Protein AF-A0A354Y1A3-F1 (afdb_monomer_lite)

pLDDT: mean 88.75, std 5.3, range [71.31, 95.31]

Secondary structure (DSSP, 8-state):
--TTTTTSS---SS--TTTTTSS-------------TT--TT-EEEETT-SPPPGGGPPP--EEEE--PPPP-

Radius of gyration: 19.32 Å; chains: 1; bounding box: 46×24×49 Å

Structure (mmCIF, N/CA/C/O backbone):
data_AF-A0A354Y1A3-F1
#
_entry.id   AF-A0A354Y1A3-F1
#
loop_
_atom_site.group_PDB
_atom_site.id
_atom_site.type_symbol
_atom_site.label_atom_id
_atom_site.label_alt_id
_atom_site.label_comp_id
_atom_site.label_asym_id
_atom_site.label_entity_id
_atom_site.label_seq_id
_atom_site.pdbx_PDB_ins_code
_atom_site.Cartn_x
_atom_site.Cartn_y
_atom_site.Cartn_z
_atom_site.occupancy
_atom_site.B_iso_or_equiv
_atom_site.auth_seq_id
_atom_site.auth_comp_id
_atom_site.auth_asym_id
_atom_site.auth_atom_id
_atom_site.pdbx_PDB_model_num
ATOM 1 N N . THR A 1 1 ? 20.344 15.903 -19.702 1.00 71.31 1 THR A N 1
ATOM 2 C CA . THR A 1 1 ? 19.347 14.817 -19.833 1.00 71.31 1 THR A CA 1
ATOM 3 C C . THR A 1 1 ? 19.388 14.308 -21.261 1.00 71.31 1 THR A C 1
ATOM 5 O O . THR A 1 1 ? 19.430 15.136 -22.161 1.00 71.31 1 THR A O 1
ATOM 8 N N . CYS A 1 2 ? 19.480 12.997 -21.499 1.00 85.81 2 CYS A N 1
ATOM 9 C CA . CYS A 1 2 ? 19.540 12.454 -22.865 1.00 85.81 2 CYS A CA 1
ATOM 10 C C . CYS A 1 2 ? 18.144 12.516 -23.519 1.00 85.81 2 CYS A C 1
ATOM 12 O O . CYS A 1 2 ? 17.220 11.968 -22.921 1.00 85.81 2 CYS A O 1
ATOM 14 N N . PRO A 1 3 ? 17.961 13.131 -24.706 1.00 84.88 3 PRO A N 1
ATOM 15 C CA . PRO A 1 3 ? 16.645 13.264 -25.345 1.00 84.88 3 PRO A CA 1
ATOM 16 C C . PRO A 1 3 ? 16.086 11.926 -25.848 1.00 84.88 3 PRO A C 1
ATOM 18 O O . PRO A 1 3 ? 14.877 11.738 -25.901 1.00 84.88 3 PRO A O 1
ATOM 21 N N . SER A 1 4 ? 16.953 10.964 -26.168 1.00 84.56 4 SER A N 1
ATOM 22 C CA . SER A 1 4 ? 16.542 9.658 -26.700 1.00 84.56 4 SER A CA 1
ATOM 23 C C . SER A 1 4 ? 15.968 8.711 -25.640 1.00 84.56 4 SER A C 1
ATOM 25 O O . SER A 1 4 ? 15.254 7.768 -25.976 1.00 84.56 4 SER A O 1
ATOM 27 N N . CYS A 1 5 ? 16.293 8.925 -24.363 1.00 82.44 5 CYS A N 1
ATOM 28 C CA . CYS A 1 5 ? 15.799 8.107 -23.250 1.00 82.44 5 CYS A CA 1
ATOM 29 C C . CYS A 1 5 ? 15.232 8.937 -22.092 1.00 82.44 5 CYS A C 1
ATOM 31 O O . CYS A 1 5 ? 14.950 8.387 -21.039 1.00 82.44 5 CYS A O 1
ATOM 33 N N . ASN A 1 6 ? 15.118 10.259 -22.240 1.00 82.88 6 ASN A N 1
ATOM 34 C CA . ASN A 1 6 ? 14.664 11.195 -21.204 1.00 82.88 6 ASN A CA 1
ATOM 35 C C . ASN A 1 6 ? 15.358 11.039 -19.835 1.00 82.88 6 ASN A C 1
ATOM 37 O O . ASN A 1 6 ? 14.788 11.360 -18.800 1.00 82.88 6 ASN A O 1
ATOM 41 N N . GLY A 1 7 ? 16.614 10.578 -19.822 1.00 81.19 7 GLY A N 1
A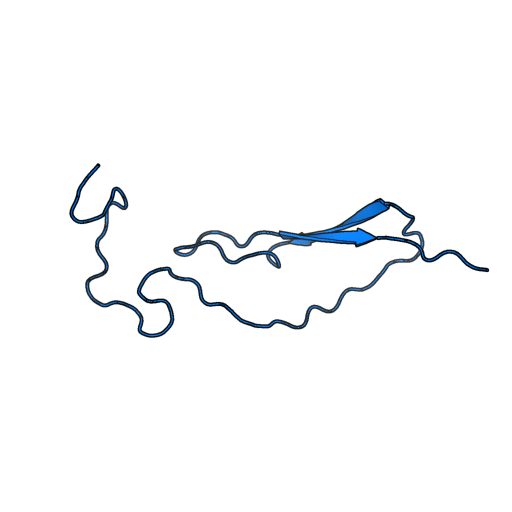TOM 42 C CA . GLY A 1 7 ? 17.384 10.356 -18.590 1.00 81.19 7 GLY A CA 1
ATOM 43 C C . GLY A 1 7 ? 17.282 8.945 -18.001 1.00 81.19 7 GLY A C 1
ATOM 44 O O . GLY A 1 7 ? 17.904 8.672 -16.985 1.00 81.19 7 GLY A O 1
ATOM 45 N N . GLU A 1 8 ? 16.575 8.028 -18.658 1.00 80.25 8 GLU A N 1
ATOM 46 C CA . GLU A 1 8 ? 16.334 6.670 -18.157 1.00 80.25 8 GLU A CA 1
ATOM 47 C C . GLU A 1 8 ? 17.476 5.675 -18.424 1.00 80.25 8 GLU A C 1
ATOM 49 O O . GLU A 1 8 ? 17.460 4.555 -17.918 1.00 80.25 8 GLU A O 1
ATOM 54 N N . GLY A 1 9 ? 18.455 6.043 -19.256 1.00 83.38 9 GLY A N 1
ATOM 55 C CA . GLY A 1 9 ? 19.635 5.219 -19.558 1.00 83.38 9 GLY A CA 1
ATOM 56 C C . GLY A 1 9 ? 19.384 4.004 -20.462 1.00 83.38 9 GLY A C 1
ATOM 57 O O . GLY A 1 9 ? 20.344 3.375 -20.902 1.00 83.38 9 GLY A O 1
ATOM 58 N N . LYS A 1 10 ? 18.125 3.682 -20.783 1.00 80.31 10 LYS A N 1
ATOM 59 C CA . LYS A 1 10 ? 17.731 2.619 -21.722 1.00 80.31 10 LYS A CA 1
ATOM 60 C C . LYS A 1 10 ? 16.516 3.056 -22.539 1.00 80.31 10 LYS A C 1
ATOM 62 O O . LYS A 1 10 ? 15.701 3.838 -22.062 1.00 80.31 10 LYS A O 1
ATOM 67 N N . THR A 1 11 ? 16.387 2.524 -23.753 1.00 83.06 11 THR A N 1
ATOM 68 C CA . THR A 1 11 ? 15.232 2.756 -24.633 1.00 83.06 11 THR A CA 1
ATOM 69 C C . THR A 1 11 ? 14.503 1.436 -24.868 1.00 83.06 11 THR A C 1
ATOM 71 O O . THR A 1 11 ? 15.128 0.407 -25.123 1.00 83.06 11 THR A O 1
ATOM 74 N N . ILE A 1 12 ? 13.174 1.462 -24.780 1.00 79.94 12 ILE A N 1
ATOM 75 C CA . ILE A 1 12 ? 12.323 0.287 -24.984 1.00 79.94 12 ILE A CA 1
ATOM 76 C C . ILE A 1 12 ? 12.154 0.067 -26.490 1.00 79.94 12 ILE A C 1
ATOM 78 O O . ILE A 1 12 ? 11.417 0.800 -27.146 1.00 79.94 12 ILE A O 1
ATOM 82 N N . SER A 1 13 ? 12.840 -0.936 -27.042 1.00 83.81 13 SER A N 1
ATOM 83 C CA . SER A 1 13 ? 12.787 -1.264 -28.476 1.00 83.81 13 SER A CA 1
ATOM 84 C C . SER A 1 13 ? 11.447 -1.870 -28.902 1.00 83.81 13 SER A C 1
ATOM 86 O O . SER A 1 13 ? 10.964 -1.598 -29.998 1.00 83.81 13 SER A O 1
ATOM 88 N N . LYS A 1 14 ? 10.821 -2.663 -28.026 1.00 84.31 14 LYS A N 1
ATOM 89 C CA . LYS A 1 14 ? 9.495 -3.255 -28.230 1.00 84.31 14 LYS A CA 1
ATOM 90 C C . LYS A 1 14 ? 8.611 -2.921 -27.035 1.00 84.31 14 LYS A C 1
ATOM 92 O O . LYS A 1 14 ? 8.784 -3.483 -25.955 1.00 84.31 14 LYS A O 1
ATOM 97 N N . LYS A 1 15 ? 7.688 -1.975 -27.218 1.00 83.38 15 LYS A N 1
ATOM 98 C CA . LYS A 1 15 ? 6.760 -1.561 -26.160 1.00 83.38 15 LYS A CA 1
ATOM 99 C C . LYS A 1 15 ? 5.772 -2.685 -25.848 1.00 83.38 15 LYS A C 1
ATOM 101 O O . LYS A 1 15 ? 5.296 -3.371 -26.750 1.00 83.38 15 LYS A O 1
ATOM 106 N N . CYS A 1 16 ? 5.469 -2.865 -24.566 1.00 85.12 16 CYS A N 1
ATOM 107 C CA . CYS A 1 16 ? 4.381 -3.736 -24.129 1.00 85.12 16 CYS A CA 1
ATOM 108 C C . CYS A 1 16 ? 3.044 -3.144 -24.592 1.00 85.12 16 CYS A C 1
ATOM 110 O O . CYS A 1 16 ? 2.822 -1.953 -24.401 1.00 85.12 16 CYS A O 1
ATOM 112 N N . ALA A 1 17 ? 2.152 -3.957 -25.162 1.00 88.75 17 ALA A N 1
ATOM 113 C CA . ALA A 1 17 ? 0.845 -3.485 -25.627 1.00 88.75 17 ALA A CA 1
ATOM 114 C C . ALA A 1 17 ? -0.098 -3.087 -24.476 1.00 88.75 17 ALA A C 1
ATOM 116 O O . ALA A 1 17 ? -0.979 -2.258 -24.668 1.00 88.75 17 ALA A O 1
ATOM 117 N N . HIS A 1 18 ? 0.101 -3.653 -23.282 1.00 88.50 18 HIS A N 1
ATOM 118 C CA . HIS A 1 18 ? -0.768 -3.415 -22.126 1.00 88.50 18 HIS A CA 1
ATOM 119 C C . HIS A 1 18 ? -0.351 -2.186 -21.309 1.00 88.50 18 HIS A C 1
ATOM 121 O O . HIS A 1 18 ? -1.201 -1.409 -20.898 1.00 88.50 18 HIS A O 1
ATOM 127 N N . CYS A 1 19 ? 0.955 -1.985 -21.095 1.00 86.62 19 CYS A N 1
ATOM 128 C CA . CYS A 1 19 ? 1.475 -0.883 -20.272 1.00 86.62 19 CYS A CA 1
ATOM 129 C C . CYS A 1 19 ? 2.267 0.171 -21.055 1.00 86.62 19 CYS A C 1
ATOM 131 O O . CYS A 1 19 ? 2.848 1.065 -20.455 1.00 86.62 19 CYS A O 1
ATOM 133 N N . ASN A 1 20 ? 2.392 0.040 -22.380 1.00 86.06 20 ASN A N 1
ATOM 134 C CA . ASN A 1 20 ? 3.118 0.966 -23.265 1.00 86.06 20 ASN A CA 1
ATOM 135 C C . ASN A 1 20 ? 4.589 1.247 -22.896 1.00 86.06 20 ASN A C 1
ATOM 137 O O . ASN A 1 20 ? 5.209 2.162 -23.443 1.00 86.06 20 ASN A O 1
ATOM 141 N N . GLY A 1 21 ? 5.183 0.406 -22.044 1.00 84.00 21 GLY A N 1
ATOM 142 C CA . GLY A 1 21 ? 6.549 0.564 -21.543 1.00 84.00 21 GLY A CA 1
ATOM 143 C C . GLY A 1 21 ? 6.657 1.171 -20.141 1.00 84.00 21 GLY A C 1
ATOM 144 O O . GLY A 1 21 ? 7.766 1.263 -19.621 1.00 84.00 21 GLY A O 1
ATOM 145 N N . ASP A 1 22 ? 5.539 1.512 -19.497 1.00 82.75 22 ASP A N 1
ATOM 146 C CA . ASP A 1 22 ? 5.530 2.063 -18.135 1.00 82.75 22 ASP A CA 1
ATOM 147 C C . ASP A 1 22 ? 5.823 1.002 -17.064 1.00 82.75 22 ASP A C 1
ATOM 149 O O . ASP A 1 22 ? 6.304 1.314 -15.971 1.00 82.75 22 ASP A O 1
ATOM 153 N N . GLY A 1 23 ? 5.588 -0.271 -17.395 1.00 86.50 23 GLY A N 1
ATOM 154 C CA . GLY A 1 23 ? 5.853 -1.406 -16.510 1.00 86.50 23 GLY A CA 1
ATOM 155 C C . GLY A 1 23 ? 4.816 -1.596 -15.403 1.00 86.50 23 GLY A C 1
ATOM 156 O O . GLY A 1 23 ? 5.058 -2.397 -14.511 1.00 86.50 23 GLY A O 1
ATOM 157 N N . ILE A 1 24 ? 3.689 -0.884 -15.465 1.00 90.06 24 ILE A N 1
ATOM 158 C CA . ILE A 1 24 ? 2.546 -1.007 -14.552 1.00 90.06 24 ILE A CA 1
ATOM 159 C C . ILE A 1 24 ? 1.239 -0.940 -15.346 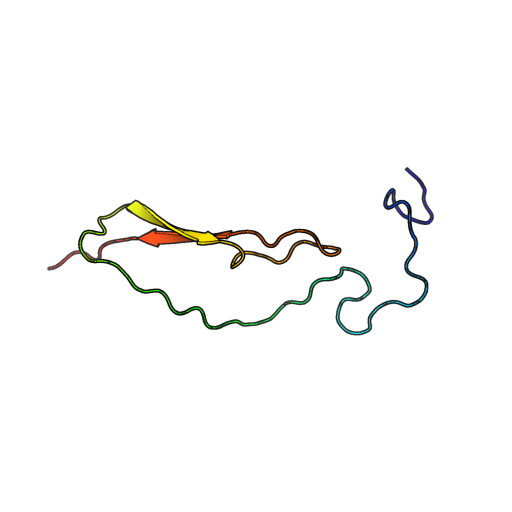1.00 90.06 24 ILE A C 1
ATOM 161 O O . ILE A 1 24 ? 1.190 -0.313 -16.404 1.00 90.06 24 ILE A O 1
ATOM 165 N N . VAL A 1 25 ? 0.194 -1.586 -14.838 1.00 90.44 25 VAL A N 1
ATOM 166 C CA . VAL A 1 25 ? -1.181 -1.500 -15.349 1.00 90.44 25 VAL A CA 1
ATOM 167 C C . VAL A 1 25 ? -2.118 -1.235 -14.177 1.00 90.44 25 VAL A C 1
ATOM 169 O O . VAL A 1 25 ? -1.795 -1.598 -13.047 1.00 90.44 25 VAL A O 1
ATOM 172 N N . LEU A 1 26 ? -3.240 -0.569 -14.441 1.00 91.12 26 LEU A N 1
ATOM 173 C CA . LEU A 1 26 ? -4.313 -0.449 -13.461 1.00 91.12 26 LEU A CA 1
ATOM 174 C C . LEU A 1 26 ? -5.057 -1.786 -13.409 1.00 91.12 26 LEU A C 1
ATOM 176 O O . LEU A 1 26 ? -5.409 -2.316 -14.463 1.00 91.12 26 LEU A O 1
ATOM 180 N N . ASP A 1 27 ? -5.272 -2.302 -12.207 1.00 90.38 27 ASP A N 1
ATOM 181 C CA . ASP A 1 27 ? -5.994 -3.547 -11.965 1.00 90.38 27 ASP A CA 1
ATOM 182 C C . ASP A 1 27 ? -6.789 -3.439 -10.657 1.00 90.38 27 ASP A C 1
ATOM 184 O O . ASP A 1 27 ? -6.482 -2.592 -9.812 1.00 90.38 27 ASP A O 1
ATOM 188 N N . GLU A 1 28 ? -7.805 -4.282 -10.502 1.00 93.12 28 GLU A N 1
ATOM 189 C CA . GLU A 1 28 ? -8.629 -4.365 -9.295 1.00 93.12 28 GLU A CA 1
ATOM 190 C C . GLU A 1 28 ? -8.262 -5.625 -8.499 1.00 93.12 28 GLU A C 1
ATOM 192 O O . GLU A 1 28 ? -8.324 -6.743 -9.006 1.00 93.12 28 GLU A O 1
ATOM 197 N N . GLU A 1 29 ? -7.900 -5.460 -7.224 1.00 90.12 29 GLU A N 1
ATOM 198 C CA . GLU A 1 29 ? -7.558 -6.569 -6.327 1.00 90.12 29 GLU A CA 1
ATOM 199 C C . GLU A 1 29 ? -8.454 -6.543 -5.083 1.00 90.12 29 GLU A C 1
ATOM 201 O O . GLU A 1 29 ? -8.613 -5.511 -4.429 1.00 90.12 29 GLU A O 1
ATOM 206 N N . VAL A 1 30 ? -9.019 -7.698 -4.718 1.00 92.81 30 VAL A N 1
ATOM 207 C CA . VAL A 1 30 ? -9.762 -7.857 -3.461 1.00 92.81 30 VAL A CA 1
ATOM 208 C C . VAL A 1 30 ? -8.785 -8.180 -2.335 1.00 92.81 30 VAL A C 1
ATOM 210 O O . VAL A 1 30 ? -8.161 -9.242 -2.326 1.00 92.81 30 VAL A O 1
ATOM 213 N N . ILE A 1 31 ? -8.691 -7.289 -1.347 1.00 91.50 31 ILE A N 1
ATOM 214 C CA . ILE A 1 31 ? -7.796 -7.443 -0.197 1.00 91.50 31 ILE A CA 1
ATOM 215 C C . ILE A 1 31 ? -8.613 -7.824 1.039 1.00 91.50 31 ILE A C 1
ATOM 217 O O . ILE A 1 31 ? -9.460 -7.068 1.505 1.00 91.50 31 ILE A O 1
ATOM 221 N N . SER A 1 32 ? -8.355 -9.012 1.591 1.00 91.94 32 SER A N 1
ATOM 222 C CA . SER A 1 32 ? -8.967 -9.452 2.848 1.00 91.94 32 SER A CA 1
ATOM 223 C C . SER A 1 32 ? -8.157 -8.963 4.045 1.00 91.94 32 SER A C 1
ATOM 225 O O . SER A 1 32 ? -6.993 -9.333 4.203 1.00 91.94 32 SER A O 1
ATOM 227 N N . ILE A 1 33 ? -8.791 -8.181 4.915 1.00 89.44 33 ILE A N 1
ATOM 228 C CA . ILE A 1 33 ? -8.187 -7.646 6.137 1.00 89.44 33 ILE A CA 1
ATOM 229 C C . ILE A 1 33 ? -8.866 -8.301 7.340 1.00 89.44 33 ILE A C 1
ATOM 231 O O . ILE A 1 33 ? -10.087 -8.437 7.381 1.00 89.44 33 ILE A O 1
ATOM 235 N N . LYS A 1 34 ? -8.070 -8.721 8.326 1.00 90.62 34 LYS A N 1
ATOM 236 C CA . LYS A 1 34 ? -8.575 -9.147 9.634 1.00 90.62 34 LYS A CA 1
ATOM 237 C C . LYS A 1 34 ? -8.365 -8.005 10.611 1.00 90.62 34 LYS A C 1
ATOM 239 O O . LYS A 1 34 ? -7.220 -7.636 10.852 1.00 90.62 34 LYS A O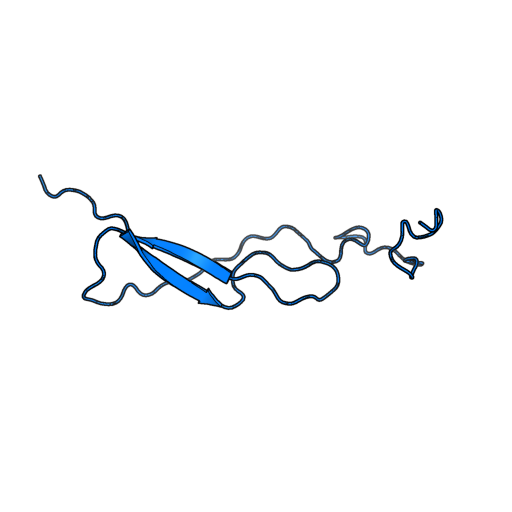 1
ATOM 244 N N . ILE A 1 35 ? -9.452 -7.485 11.167 1.00 90.81 35 ILE A N 1
ATOM 245 C CA . ILE A 1 35 ? -9.402 -6.461 12.208 1.00 90.81 35 ILE A CA 1
ATOM 246 C C . ILE A 1 35 ? -9.180 -7.178 13.551 1.00 90.81 35 ILE A C 1
ATOM 248 O O . ILE A 1 35 ? -10.043 -7.961 13.959 1.00 90.81 35 ILE A O 1
ATOM 252 N N . PRO A 1 36 ? -8.012 -7.020 14.203 1.00 90.44 36 PRO A N 1
ATOM 253 C CA . PRO A 1 36 ? -7.761 -7.643 15.495 1.00 90.44 36 PRO A CA 1
ATOM 254 C C . PRO A 1 36 ? -8.590 -6.964 16.591 1.00 90.44 36 PRO A C 1
ATOM 256 O O . PRO A 1 36 ? -8.948 -5.795 16.485 1.00 90.44 36 PRO A O 1
ATOM 259 N N . ALA A 1 37 ? -8.883 -7.696 17.666 1.00 91.69 37 ALA A N 1
ATOM 260 C CA . ALA A 1 37 ? -9.517 -7.098 18.835 1.00 91.69 37 ALA A CA 1
ATOM 261 C C . ALA A 1 37 ? -8.579 -6.064 19.482 1.00 91.69 37 ALA A C 1
ATOM 263 O O . ALA A 1 37 ? -7.370 -6.297 19.557 1.00 91.69 37 ALA A O 1
ATOM 264 N N . GLY A 1 38 ? -9.148 -4.961 19.973 1.00 89.69 38 GLY A N 1
ATOM 265 C CA . GLY A 1 38 ? -8.391 -3.869 20.591 1.00 89.69 38 GLY A CA 1
ATOM 266 C C . GLY A 1 38 ? -7.790 -2.875 19.597 1.00 89.69 38 GLY A C 1
ATOM 267 O O . GLY A 1 38 ? -6.848 -2.177 19.958 1.00 89.69 38 GLY A O 1
ATOM 268 N N . VAL A 1 39 ? -8.287 -2.833 18.355 1.00 94.12 39 VAL A N 1
ATOM 269 C CA . VAL A 1 39 ? -8.121 -1.627 17.535 1.00 94.12 39 VAL A CA 1
ATOM 270 C C . VAL A 1 39 ? -8.978 -0.503 18.110 1.00 94.12 39 VAL A C 1
ATOM 272 O O . VAL A 1 39 ? -10.077 -0.769 18.590 1.00 94.12 39 VAL A O 1
ATOM 275 N N . GLU A 1 40 ? -8.458 0.714 18.047 1.00 93.19 40 GLU A N 1
ATOM 276 C CA . GLU A 1 40 ? -9.100 1.939 18.520 1.00 93.19 40 GLU A CA 1
ATOM 277 C C . GLU A 1 40 ? -9.104 2.990 17.399 1.00 93.19 40 GLU A C 1
ATOM 279 O O . GLU A 1 40 ? -8.337 2.891 16.430 1.00 93.19 40 GLU A O 1
ATOM 284 N N . GLU A 1 41 ? -9.942 4.010 17.557 1.00 94.25 41 GLU A N 1
ATOM 285 C CA . GLU A 1 41 ? -9.992 5.212 16.722 1.00 94.25 41 GLU A CA 1
ATOM 286 C C . GLU A 1 41 ? -8.592 5.763 16.393 1.00 94.25 41 GLU A C 1
ATOM 288 O O . GLU A 1 41 ? -7.735 5.965 17.261 1.00 94.25 41 GLU A O 1
ATOM 293 N N . GLY A 1 42 ? -8.348 6.028 15.108 1.00 93.75 42 GLY A N 1
ATOM 294 C CA . GLY A 1 42 ? -7.093 6.601 14.627 1.00 93.75 42 GLY A CA 1
ATOM 295 C C . GLY A 1 42 ? -5.929 5.609 14.515 1.00 93.75 42 GLY A C 1
ATOM 296 O O . GLY A 1 42 ? -4.843 5.993 14.060 1.00 93.75 42 GLY A O 1
ATOM 297 N N . MET A 1 43 ? -6.109 4.335 14.887 1.00 95.06 43 MET A N 1
ATOM 298 C CA . MET A 1 43 ? -5.078 3.318 14.680 1.00 95.06 43 MET A CA 1
ATOM 299 C C . MET A 1 43 ? -4.820 3.068 13.192 1.00 95.06 43 MET A C 1
ATOM 301 O O . MET A 1 43 ? -5.729 3.043 12.364 1.00 95.06 43 MET A O 1
ATOM 305 N N . GLN A 1 44 ? -3.551 2.829 12.853 1.00 94.44 44 GLN A N 1
ATOM 306 C CA . GLN A 1 44 ? -3.129 2.508 11.493 1.00 94.44 44 GLN A CA 1
ATOM 307 C C . GLN A 1 44 ? -2.671 1.056 11.397 1.00 94.44 44 GLN A C 1
ATOM 309 O O . GLN A 1 44 ? -1.771 0.622 12.117 1.00 94.44 44 GLN A O 1
ATOM 314 N N . LEU A 1 45 ? -3.260 0.319 10.461 1.00 92.56 45 LEU A N 1
ATOM 315 C CA . LEU A 1 45 ? -2.810 -1.008 10.059 1.00 92.56 45 LEU A CA 1
ATOM 316 C C . LEU A 1 45 ? -2.039 -0.888 8.744 1.00 92.56 45 LEU A C 1
ATOM 318 O O . LEU A 1 45 ? -2.454 -0.169 7.835 1.00 92.56 45 LEU A O 1
ATOM 322 N N . SER A 1 46 ? -0.920 -1.601 8.625 1.00 93.69 46 SER A N 1
ATOM 323 C CA . SER A 1 46 ? -0.115 -1.626 7.404 1.00 93.69 46 SER A CA 1
ATOM 324 C C . SER A 1 46 ? -0.109 -3.014 6.771 1.00 93.69 46 SER A C 1
ATOM 326 O O . SER A 1 46 ? 0.014 -4.038 7.444 1.00 93.69 46 SER A O 1
ATOM 328 N N . MET A 1 47 ? -0.231 -3.050 5.446 1.00 93.06 47 MET A N 1
ATOM 329 C CA . MET A 1 47 ? -0.059 -4.258 4.646 1.00 93.06 47 MET A CA 1
ATOM 330 C C . MET A 1 47 ? 1.081 -4.058 3.658 1.00 93.06 47 MET A C 1
ATOM 332 O O . MET A 1 47 ? 0.949 -3.338 2.661 1.00 93.06 47 MET A O 1
ATOM 336 N N . SER A 1 48 ? 2.202 -4.718 3.939 1.00 93.81 48 SER A N 1
ATOM 337 C CA . SER A 1 48 ? 3.407 -4.567 3.135 1.00 93.81 48 SER A CA 1
ATOM 338 C C . SER A 1 48 ? 3.233 -5.097 1.712 1.00 93.81 48 SER A C 1
ATOM 340 O O . SER A 1 48 ? 2.725 -6.201 1.507 1.00 93.81 48 SER A O 1
ATOM 342 N N . GLY A 1 49 ? 3.664 -4.313 0.723 1.00 92.62 49 GLY A N 1
ATOM 343 C CA . GLY A 1 49 ? 3.649 -4.688 -0.695 1.00 92.62 49 GLY A CA 1
ATOM 344 C C . GLY A 1 49 ? 2.268 -4.704 -1.365 1.00 92.62 49 GLY A C 1
ATOM 345 O O . GLY A 1 49 ? 2.167 -5.102 -2.529 1.00 92.62 49 GLY A O 1
ATOM 346 N N . LYS A 1 50 ? 1.215 -4.292 -0.644 1.00 93.25 50 LYS A N 1
ATOM 347 C CA . LYS A 1 50 ? -0.169 -4.173 -1.141 1.00 93.25 50 LYS A CA 1
ATOM 348 C C . LYS A 1 50 ? -0.551 -2.763 -1.594 1.00 93.25 50 LYS A C 1
ATOM 350 O O . LYS A 1 50 ? -1.693 -2.529 -1.968 1.00 93.25 50 LYS A O 1
ATOM 355 N N . GLY A 1 51 ? 0.389 -1.827 -1.558 1.00 92.62 51 GLY A N 1
ATOM 356 C CA . GLY A 1 51 ? 0.233 -0.510 -2.156 1.00 92.62 51 GLY A CA 1
ATOM 357 C C . GLY A 1 51 ? 0.546 -0.516 -3.653 1.00 92.62 51 GLY A C 1
ATOM 358 O O . GLY A 1 51 ? 0.728 -1.557 -4.285 1.00 92.62 51 GLY A O 1
ATOM 359 N N . ASN A 1 52 ? 0.641 0.684 -4.225 1.00 92.44 52 ASN A N 1
ATOM 360 C CA . ASN A 1 52 ? 0.838 0.859 -5.662 1.00 92.44 52 ASN A CA 1
ATOM 361 C C . ASN A 1 52 ? 2.095 0.147 -6.181 1.00 92.44 52 ASN A C 1
ATOM 363 O O . ASN A 1 52 ? 3.170 0.218 -5.576 1.00 92.44 52 ASN A O 1
ATOM 367 N N . ALA A 1 53 ? 1.961 -0.478 -7.352 1.00 91.94 53 ALA A N 1
ATOM 368 C CA . ALA A 1 53 ? 3.080 -1.089 -8.049 1.00 91.94 53 ALA A CA 1
ATOM 369 C C . ALA A 1 53 ? 4.128 -0.034 -8.421 1.00 91.94 53 ALA A C 1
ATOM 371 O O . ALA A 1 53 ? 3.815 1.028 -8.971 1.00 91.94 53 ALA A O 1
ATOM 372 N N . ALA A 1 54 ? 5.396 -0.337 -8.157 1.00 88.75 54 ALA A N 1
ATOM 373 C CA . ALA A 1 54 ? 6.478 0.530 -8.582 1.00 88.75 54 ALA A CA 1
ATOM 374 C C . ALA A 1 54 ? 6.786 0.319 -10.066 1.00 88.75 54 ALA A C 1
ATOM 376 O O . ALA A 1 54 ? 6.884 -0.801 -10.574 1.00 88.75 54 ALA A O 1
ATOM 377 N N . ARG A 1 55 ? 7.001 1.429 -10.775 1.00 84.00 55 ARG A N 1
ATOM 378 C CA . ARG A 1 55 ? 7.419 1.387 -12.177 1.00 84.00 55 ARG A CA 1
ATOM 379 C C . ARG A 1 55 ? 8.726 0.605 -12.316 1.00 84.00 55 ARG A C 1
ATOM 381 O O . ARG A 1 55 ? 9.628 0.727 -11.490 1.00 84.00 55 ARG A O 1
ATOM 388 N N . ARG A 1 56 ? 8.846 -0.143 -13.418 1.00 78.06 56 ARG A N 1
ATOM 389 C CA . ARG A 1 56 ? 10.097 -0.797 -13.861 1.00 78.06 56 ARG A CA 1
ATOM 390 C C . ARG A 1 56 ? 10.674 -1.825 -12.882 1.00 78.06 56 ARG A C 1
ATOM 392 O O . ARG A 1 56 ? 11.889 -1.997 -12.830 1.00 78.06 56 ARG A O 1
ATOM 399 N N . GLY A 1 57 ? 9.811 -2.533 -12.156 1.00 77.00 57 GLY A N 1
ATOM 400 C CA . GLY A 1 57 ? 10.227 -3.632 -11.279 1.00 77.00 57 GLY A CA 1
ATOM 401 C C . GLY A 1 57 ? 10.811 -3.179 -9.942 1.00 77.00 57 GLY A C 1
ATOM 402 O O . GLY A 1 57 ? 11.575 -3.923 -9.333 1.00 77.00 57 GLY A O 1
ATOM 403 N N . GLY A 1 58 ? 10.483 -1.962 -9.496 1.00 85.62 58 GLY A N 1
ATOM 404 C CA . GLY A 1 58 ? 10.700 -1.571 -8.106 1.00 85.62 58 GLY A CA 1
ATOM 405 C C . GLY A 1 58 ? 9.810 -2.368 -7.146 1.00 85.62 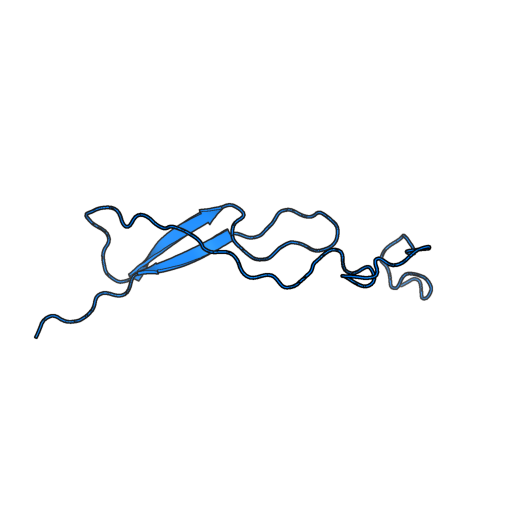58 GLY A C 1
ATOM 406 O O . GLY A 1 58 ? 8.927 -3.116 -7.565 1.00 85.62 58 GLY A O 1
ATOM 407 N N . VAL A 1 59 ? 10.027 -2.182 -5.846 1.00 91.06 59 VAL A N 1
ATOM 408 C CA . VAL A 1 59 ? 9.196 -2.803 -4.806 1.00 91.06 59 VAL A CA 1
ATOM 409 C C . VAL A 1 59 ? 7.865 -2.060 -4.713 1.00 91.06 59 VAL A C 1
ATOM 411 O O . VAL A 1 59 ? 7.846 -0.830 -4.744 1.00 91.06 59 VAL A O 1
ATOM 414 N N . ASN A 1 60 ? 6.765 -2.802 -4.607 1.00 93.56 60 ASN A N 1
ATOM 415 C CA . ASN A 1 60 ? 5.445 -2.220 -4.383 1.00 93.56 60 ASN A CA 1
ATOM 416 C C . ASN A 1 60 ? 5.420 -1.409 -3.084 1.00 93.56 60 ASN A C 1
ATOM 418 O O . ASN A 1 60 ? 6.121 -1.734 -2.127 1.00 93.56 60 ASN A O 1
ATOM 422 N N . GLY A 1 61 ? 4.587 -0.372 -3.056 1.00 94.69 61 GLY A N 1
ATOM 423 C CA . GLY A 1 61 ? 4.304 0.353 -1.824 1.00 94.69 61 GLY A CA 1
ATOM 424 C C . GLY A 1 61 ? 3.494 -0.484 -0.835 1.00 94.69 61 GLY A C 1
ATOM 425 O O . GLY A 1 61 ? 3.124 -1.630 -1.102 1.00 94.69 61 GLY A O 1
ATOM 426 N N . ASP A 1 62 ? 3.144 0.142 0.279 1.00 95.12 62 ASP A N 1
ATOM 427 C CA . ASP A 1 62 ? 2.316 -0.461 1.317 1.00 95.12 62 ASP A CA 1
ATOM 428 C C . ASP A 1 62 ? 0.909 0.133 1.285 1.00 95.12 62 ASP A C 1
ATOM 430 O O . ASP A 1 62 ? 0.712 1.284 0.885 1.00 95.12 62 ASP A O 1
ATOM 434 N N . LEU A 1 63 ? -0.071 -0.662 1.705 1.00 94.88 63 LEU A N 1
ATOM 435 C CA . LEU A 1 63 ? -1.423 -0.182 1.954 1.00 94.88 63 LEU A CA 1
ATOM 436 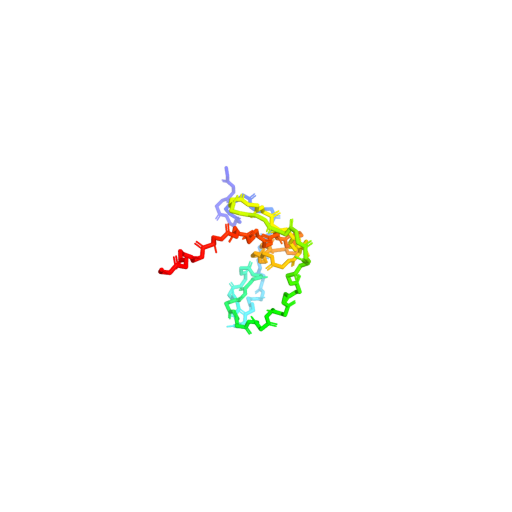C C . LEU A 1 63 ? -1.531 0.193 3.433 1.00 94.88 63 LEU A C 1
ATOM 438 O O . LEU A 1 63 ? -1.324 -0.656 4.301 1.00 94.88 63 LEU A O 1
ATOM 442 N N . LEU A 1 64 ? -1.835 1.462 3.702 1.00 94.81 64 LEU A N 1
ATOM 443 C CA . LEU A 1 64 ? -2.114 1.973 5.041 1.00 94.81 64 LEU A CA 1
ATOM 444 C C . LEU A 1 64 ? -3.625 2.095 5.213 1.00 94.81 64 LEU A C 1
ATOM 446 O O . LEU A 1 64 ? -4.295 2.718 4.392 1.00 94.81 64 LEU A O 1
ATOM 450 N N . ILE A 1 65 ? -4.143 1.485 6.270 1.00 94.62 65 ILE A N 1
ATOM 451 C CA . ILE A 1 65 ? -5.563 1.453 6.611 1.00 94.62 65 ILE A CA 1
ATOM 452 C C . ILE A 1 65 ? -5.714 2.232 7.914 1.00 94.62 65 ILE A C 1
ATOM 454 O O . ILE A 1 65 ? -5.146 1.827 8.928 1.00 94.62 65 ILE A O 1
ATOM 458 N N . LEU A 1 66 ? -6.442 3.345 7.874 1.00 95.31 66 LEU A N 1
ATOM 459 C CA . LEU A 1 66 ? -6.823 4.104 9.064 1.00 95.31 66 LEU A CA 1
ATOM 460 C C . LEU A 1 66 ? -8.150 3.550 9.582 1.00 95.31 66 LEU A C 1
ATOM 462 O O . LEU A 1 66 ? -9.081 3.366 8.800 1.00 95.31 66 LEU A O 1
ATOM 466 N N . VAL A 1 67 ? -8.203 3.244 10.873 1.00 95.06 67 VAL A N 1
ATOM 467 C CA . VAL A 1 67 ? -9.420 2.795 11.547 1.00 95.06 67 VAL A CA 1
ATOM 468 C C . VAL A 1 67 ? -10.180 4.017 12.047 1.00 95.06 67 VAL A C 1
ATOM 470 O O . VAL A 1 67 ? -9.600 4.851 12.740 1.00 95.06 67 VAL A O 1
ATOM 473 N N . GLU A 1 68 ? -11.459 4.081 11.693 1.00 94.00 68 GLU A N 1
ATOM 474 C CA . GLU A 1 68 ? -12.430 5.046 12.209 1.00 94.00 68 GLU A CA 1
ATOM 475 C C . GLU A 1 68 ? -13.568 4.253 12.877 1.00 94.00 68 GLU A C 1
ATOM 477 O O . 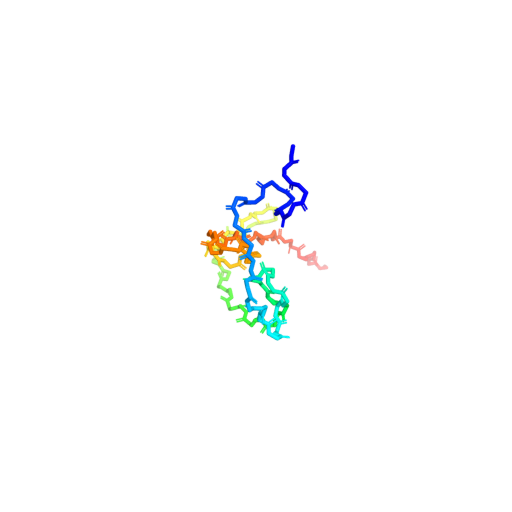GLU A 1 68 ? -14.086 3.291 12.299 1.00 94.00 68 GLU A O 1
ATOM 482 N N . GLU A 1 69 ? -13.902 4.604 14.114 1.00 92.31 69 GLU A N 1
ATOM 483 C CA . GLU A 1 69 ? -15.013 4.067 14.891 1.00 92.31 69 GLU A CA 1
ATOM 484 C C . GLU A 1 69 ? -16.304 4.805 14.523 1.00 92.31 69 GLU A C 1
ATOM 486 O O . GLU A 1 69 ? -16.362 6.035 14.483 1.00 92.31 69 GLU A O 1
ATOM 491 N N . GLU A 1 70 ? -17.371 4.050 14.265 1.00 90.75 70 GLU A N 1
ATOM 492 C CA . GLU A 1 70 ? -18.705 4.635 14.143 1.00 90.75 70 GLU A CA 1
ATOM 493 C C . GLU A 1 70 ? -19.271 4.917 15.541 1.00 90.75 70 GLU A C 1
ATOM 495 O O . GLU A 1 70 ? -19.169 4.080 16.441 1.00 90.75 70 GLU A O 1
ATOM 500 N N . GLU A 1 71 ? -19.884 6.087 15.726 1.00 89.56 71 GLU A N 1
ATOM 501 C CA . GLU A 1 71 ? -20.558 6.424 16.981 1.00 89.56 71 GLU A CA 1
ATOM 502 C C . GLU A 1 71 ? -21.759 5.492 17.214 1.00 89.56 71 GLU A C 1
ATOM 504 O O . GLU A 1 71 ? -22.632 5.354 16.352 1.00 89.56 71 GLU A O 1
ATOM 509 N N . ASP A 1 72 ? -21.819 4.877 18.398 1.00 84.00 72 ASP A N 1
ATOM 510 C CA . ASP A 1 72 ? -23.001 4.140 18.856 1.00 84.00 72 ASP A CA 1
ATOM 511 C C . ASP A 1 72 ? -24.046 5.149 19.388 1.00 84.00 72 ASP A C 1
ATOM 513 O O . ASP A 1 72 ? -23.690 5.971 20.244 1.00 84.00 72 ASP A O 1
ATOM 517 N N . PRO A 1 73 ? -25.291 5.163 18.872 1.00 81.00 73 PRO A N 1
ATOM 518 C CA . PRO A 1 73 ? -26.336 6.106 19.290 1.00 81.00 73 PRO A CA 1
ATOM 519 C C . PRO A 1 73 ? -26.838 5.964 20.738 1.00 81.00 73 PRO A C 1
ATOM 521 O O . PRO A 1 73 ? -26.880 4.841 21.290 1.00 81.00 73 PRO A O 1
#

Sequence (73 aa):
TCPSCNGEGKTISKKCAHCNGDGIVLDEEVISIKIPAGVEEGMQLSMSGKGNAARRGGVNGDLLILVEEEEDP

Foldseek 3Di:
DDPQCVPPPDDDPDADPQCRQQQDHDDDDDDDDDDDPPDDAQDKDKDAQPADDDTPPDGHHIDIDTDHDDDDD